Protein AF-A0A8T0LI21-F1 (afdb_monomer_lite)

Organism: Phaseolus angularis (NCBI:txid3914)

Secondary structure (DSSP, 8-state):
-GGGT-PPPSS-HHHHHHHHS------HHHHHHHHHTSS---PPEEEEETTEEEETTS-EEE-S-----------THHHHTTT-S--------------------TT---GGGSPPP-------------

Radius of gyration: 25.55 Å; chains: 1; bounding box: 54×50×74 Å

Sequence (130 aa):
MDKLGLKRPSTGPLELKNTKGKTPVLDLGALTKIRSGDIKVVPGVKRFNSGEVELVNGEKLYVDAVVLATGYYSNVPYCHNLGCPGSVVSQTLDTVERKSSRVMKSSQLPSEFLGKKDDEEENDPLLEER

InterPro domains:
  IPR036188 FAD/NAD(P)-binding domain superfamily [G3DSA:3.50.50.60] (4-113)
  IPR036188 FAD/NAD(P)-binding domain superfamily [SSF51905] (23-87)
  IPR050982 Auxin biosynthesis and cation transport [PTHR43539] (2-89)

Structure (mmCIF, N/CA/C/O backbone):
data_AF-A0A8T0LI21-F1
#
_entry.id   AF-A0A8T0LI21-F1
#
loop_
_atom_site.group_PDB
_atom_site.id
_atom_site.type_symbol
_atom_site.label_atom_id
_atom_site.label_alt_id
_atom_site.label_comp_id
_atom_site.label_asym_id
_atom_site.label_entity_id
_atom_site.label_seq_id
_atom_site.pdbx_PDB_ins_code
_atom_site.Cartn_x
_atom_site.Cartn_y
_atom_site.Cartn_z
_atom_site.occupancy
_atom_site.B_iso_or_equiv
_atom_site.auth_seq_id
_atom_site.auth_comp_id
_atom_site.auth_asym_id
_atom_site.auth_atom_id
_atom_site.pdbx_PDB_model_num
ATOM 1 N N . MET A 1 1 ? -5.671 8.681 -10.851 1.00 61.25 1 MET A N 1
ATOM 2 C CA . MET A 1 1 ? -4.986 7.654 -10.038 1.00 61.25 1 MET A CA 1
ATOM 3 C C . MET A 1 1 ? -4.730 8.152 -8.626 1.00 61.25 1 MET A C 1
ATOM 5 O O . MET A 1 1 ? -5.031 7.411 -7.705 1.00 61.25 1 MET A O 1
ATOM 9 N N . ASP A 1 2 ? -4.326 9.413 -8.437 1.00 69.44 2 ASP A N 1
ATOM 10 C CA . ASP A 1 2 ? -4.041 9.962 -7.097 1.00 69.44 2 ASP A CA 1
ATOM 11 C C . ASP A 1 2 ? -5.246 9.946 -6.144 1.00 69.44 2 ASP A C 1
ATOM 13 O O . ASP A 1 2 ? -5.085 9.723 -4.951 1.00 69.44 2 ASP A O 1
ATOM 17 N N . LYS A 1 3 ? -6.472 10.056 -6.680 1.00 80.25 3 LYS A N 1
ATOM 18 C CA . LYS A 1 3 ? -7.722 9.898 -5.911 1.00 80.25 3 LYS A CA 1
ATOM 19 C C . LYS A 1 3 ? -7.872 8.523 -5.234 1.00 80.25 3 LYS A C 1
ATOM 21 O O . LYS A 1 3 ? -8.650 8.405 -4.303 1.00 80.25 3 LYS A O 1
ATOM 26 N N . LEU A 1 4 ? -7.154 7.499 -5.708 1.00 85.25 4 LEU A N 1
ATOM 27 C CA . LEU A 1 4 ? -7.159 6.140 -5.150 1.00 85.25 4 LEU A CA 1
ATOM 28 C C . LEU A 1 4 ? -5.968 5.890 -4.205 1.00 85.25 4 LEU A C 1
ATOM 30 O O . LEU A 1 4 ? -5.713 4.749 -3.840 1.00 85.25 4 LEU A O 1
ATOM 34 N N . GLY A 1 5 ? -5.168 6.916 -3.883 1.00 85.12 5 GLY A N 1
ATOM 35 C CA . GLY A 1 5 ? -3.936 6.768 -3.097 1.00 85.12 5 GLY A CA 1
ATOM 36 C C . GLY A 1 5 ? -2.761 6.134 -3.858 1.00 85.12 5 GLY A C 1
ATOM 37 O O . GLY A 1 5 ? -1.673 5.990 -3.306 1.00 85.12 5 GLY A O 1
ATOM 38 N N . LEU A 1 6 ? -2.941 5.780 -5.136 1.00 88.56 6 LEU A N 1
ATOM 39 C CA . LEU A 1 6 ? -1.893 5.209 -5.984 1.00 88.56 6 LEU A CA 1
ATOM 40 C C . LEU A 1 6 ? -1.117 6.319 -6.698 1.00 88.56 6 LEU A C 1
ATOM 42 O O . LEU A 1 6 ? -1.589 6.888 -7.687 1.00 88.56 6 LEU A O 1
ATOM 46 N N . LYS A 1 7 ? 0.098 6.595 -6.215 1.00 87.00 7 LYS A N 1
ATOM 47 C CA . LYS A 1 7 ? 0.998 7.578 -6.825 1.00 87.00 7 LYS A CA 1
ATOM 48 C C . LYS A 1 7 ? 1.659 6.999 -8.072 1.00 87.00 7 LYS A C 1
ATOM 50 O O . LYS A 1 7 ? 2.334 5.970 -8.016 1.00 87.00 7 LYS A O 1
ATOM 55 N N . ARG A 1 8 ? 1.513 7.693 -9.201 1.00 87.50 8 ARG A N 1
ATOM 56 C CA . ARG A 1 8 ? 2.232 7.336 -10.427 1.00 87.50 8 ARG A CA 1
ATOM 57 C C . ARG A 1 8 ? 3.737 7.608 -10.241 1.00 87.50 8 ARG A C 1
ATOM 59 O O . ARG A 1 8 ? 4.091 8.694 -9.780 1.00 87.50 8 ARG A O 1
ATOM 66 N N . PRO A 1 9 ? 4.628 6.668 -10.601 1.00 88.19 9 PRO A N 1
ATOM 67 C CA . PRO A 1 9 ? 6.059 6.948 -10.663 1.00 88.19 9 PRO A CA 1
ATOM 68 C C . PRO A 1 9 ? 6.349 8.108 -11.626 1.00 88.19 9 PRO A C 1
ATOM 70 O O . PRO A 1 9 ? 5.707 8.216 -12.669 1.00 88.19 9 PRO A O 1
ATOM 73 N N . SER A 1 10 ? 7.327 8.955 -11.295 1.00 90.00 10 SER A N 1
ATOM 74 C CA . SER A 1 10 ? 7.803 10.025 -12.191 1.00 90.00 10 SER A CA 1
ATOM 75 C C . SER A 1 10 ? 8.454 9.469 -13.459 1.00 90.00 10 SER A C 1
ATOM 77 O O . SER A 1 10 ? 8.418 10.091 -14.512 1.00 90.00 10 SER A O 1
ATOM 79 N N . THR A 1 11 ? 9.039 8.282 -13.335 1.00 89.25 11 THR A N 1
ATOM 80 C CA . THR A 1 11 ? 9.778 7.571 -14.372 1.00 89.25 11 THR A CA 1
ATOM 81 C C . THR A 1 11 ? 8.863 6.625 -15.154 1.00 89.25 11 THR A C 1
ATOM 83 O O . THR A 1 11 ? 7.994 5.968 -14.574 1.00 89.25 11 THR A O 1
ATOM 86 N N . GLY A 1 12 ? 9.064 6.528 -16.470 1.00 89.75 12 GLY A N 1
ATOM 87 C CA . GLY A 1 12 ? 8.250 5.678 -17.342 1.00 89.75 12 GLY A CA 1
ATOM 88 C C . GLY A 1 12 ? 8.477 4.167 -17.135 1.00 89.75 12 GLY A C 1
ATOM 89 O O . GLY A 1 12 ? 9.515 3.766 -16.612 1.00 89.75 12 GLY A O 1
ATOM 90 N N . PRO A 1 13 ? 7.545 3.300 -17.585 1.00 88.56 13 PRO A N 1
ATOM 91 C CA . PRO A 1 13 ? 7.653 1.842 -17.443 1.00 88.56 13 PRO A CA 1
ATOM 92 C C . PRO A 1 13 ? 8.943 1.232 -18.006 1.00 88.56 13 PRO A C 1
ATOM 94 O O . PRO A 1 13 ? 9.558 0.386 -17.361 1.00 88.56 13 PRO A O 1
ATOM 97 N N . LEU A 1 14 ? 9.360 1.673 -19.198 1.00 90.44 14 LEU A N 1
ATOM 98 C CA . LEU A 1 14 ? 10.558 1.161 -19.866 1.00 90.44 14 LEU A CA 1
ATOM 99 C C . LEU A 1 14 ? 11.829 1.533 -19.097 1.00 90.44 14 LEU A C 1
ATOM 101 O O . LEU A 1 14 ? 12.684 0.690 -18.845 1.00 90.44 14 LEU A O 1
ATOM 105 N N . GLU A 1 15 ? 11.923 2.788 -18.671 1.00 90.62 15 GLU A N 1
ATOM 106 C CA . GLU A 1 15 ? 13.053 3.272 -17.887 1.00 90.62 15 GLU A CA 1
ATOM 107 C C . GLU A 1 15 ? 13.092 2.614 -16.498 1.00 90.62 15 GLU A C 1
ATOM 109 O O . GLU A 1 15 ? 14.163 2.237 -16.027 1.00 90.62 15 GLU A O 1
ATOM 114 N N . LEU A 1 16 ? 11.940 2.368 -15.865 1.00 87.62 16 LEU A N 1
ATOM 115 C CA . LEU A 1 16 ? 11.854 1.661 -14.583 1.00 87.62 16 LEU A CA 1
ATOM 116 C C . LEU A 1 16 ? 12.343 0.207 -14.681 1.00 87.62 16 LEU A C 1
ATOM 118 O O . LEU A 1 16 ? 13.046 -0.269 -13.784 1.00 87.62 16 LEU A O 1
ATOM 122 N N . LYS A 1 17 ? 12.020 -0.478 -15.784 1.00 84.94 17 LYS A N 1
ATOM 123 C CA . LYS A 1 17 ? 12.553 -1.810 -16.087 1.00 84.94 17 LYS A CA 1
ATOM 124 C C . LYS A 1 17 ? 14.070 -1.758 -16.255 1.00 84.94 17 LYS A C 1
ATOM 126 O O . LYS A 1 17 ? 14.765 -2.544 -15.622 1.00 84.94 17 LYS A O 1
ATOM 131 N N . ASN A 1 18 ? 14.576 -0.830 -17.063 1.00 86.75 18 ASN A N 1
ATOM 132 C CA . ASN A 1 18 ? 16.005 -0.754 -17.374 1.00 86.75 18 ASN A CA 1
ATOM 133 C C . ASN A 1 18 ? 16.854 -0.358 -16.155 1.00 86.75 18 ASN A C 1
ATOM 135 O O . ASN A 1 18 ? 17.945 -0.882 -15.976 1.00 86.75 18 ASN A O 1
ATOM 139 N N . THR A 1 19 ? 16.352 0.542 -15.305 1.00 88.00 19 THR A N 1
ATOM 140 C CA . THR A 1 19 ? 17.107 1.077 -14.158 1.00 88.00 19 THR A CA 1
ATOM 141 C C . THR A 1 19 ? 16.961 0.246 -12.888 1.00 88.00 19 THR A C 1
ATOM 143 O O . THR A 1 19 ? 17.919 0.115 -12.133 1.00 88.00 19 THR A O 1
ATOM 146 N N . LYS A 1 20 ? 15.770 -0.306 -12.615 1.00 83.62 20 LYS A N 1
ATOM 147 C CA . LYS A 1 20 ? 15.485 -1.032 -11.362 1.00 83.62 20 LYS A CA 1
ATOM 148 C C . LYS A 1 20 ? 15.257 -2.528 -11.558 1.00 83.62 20 LYS A C 1
ATOM 150 O O . LYS A 1 20 ? 15.000 -3.215 -10.574 1.00 83.62 20 LYS A O 1
ATOM 155 N N . GLY A 1 21 ? 15.262 -3.023 -12.798 1.00 83.44 21 GLY A N 1
ATOM 156 C CA . GLY A 1 21 ? 14.904 -4.409 -13.115 1.00 83.44 21 GLY A CA 1
ATOM 157 C C . GLY A 1 21 ? 13.436 -4.740 -12.827 1.00 83.44 21 GLY A C 1
ATOM 158 O O . GLY A 1 21 ? 13.069 -5.909 -12.763 1.00 83.44 21 GLY A O 1
ATOM 159 N N . LYS A 1 22 ? 12.587 -3.725 -12.607 1.00 81.75 22 LYS A N 1
ATOM 160 C CA . LYS A 1 22 ? 11.190 -3.908 -12.199 1.00 81.75 22 LYS A CA 1
ATOM 161 C C . LYS A 1 22 ? 10.267 -3.669 -13.381 1.00 81.75 22 LYS A C 1
ATOM 163 O O . LYS A 1 22 ? 10.088 -2.531 -13.812 1.00 81.75 22 LYS A O 1
ATOM 168 N N . THR A 1 23 ? 9.647 -4.736 -13.866 1.00 83.31 23 THR A N 1
ATOM 169 C CA . THR A 1 23 ? 8.556 -4.638 -14.837 1.00 83.31 23 THR A CA 1
ATOM 170 C C . THR A 1 23 ? 7.273 -4.267 -14.094 1.00 83.31 23 THR A C 1
ATOM 172 O O . THR A 1 23 ? 6.850 -5.024 -13.219 1.00 83.31 23 THR A O 1
ATOM 175 N N . PRO A 1 24 ? 6.647 -3.114 -14.384 1.00 82.75 24 PRO A N 1
ATOM 176 C CA . PRO A 1 24 ? 5.375 -2.775 -13.765 1.00 82.75 24 PRO A CA 1
ATOM 177 C C . PRO A 1 24 ? 4.284 -3.735 -14.255 1.00 82.75 24 PRO A C 1
ATOM 179 O O . PRO A 1 24 ? 4.134 -3.945 -15.457 1.00 82.75 24 PRO A O 1
ATOM 182 N N . VAL A 1 25 ? 3.518 -4.292 -13.318 1.00 86.75 25 VAL A N 1
ATOM 183 C CA . VAL A 1 25 ? 2.362 -5.157 -13.593 1.00 86.75 25 VAL A CA 1
ATOM 184 C C . VAL A 1 25 ? 1.084 -4.376 -13.302 1.00 86.75 25 VAL A C 1
ATOM 186 O O . VAL A 1 25 ? 1.009 -3.663 -12.300 1.00 86.75 25 VAL A O 1
ATOM 189 N N . LEU A 1 26 ? 0.084 -4.504 -14.179 1.00 84.38 26 LEU A N 1
ATOM 190 C CA . LEU A 1 26 ? -1.254 -3.958 -13.967 1.00 84.38 26 LEU A CA 1
ATOM 191 C C . LEU A 1 26 ? -2.226 -5.097 -13.656 1.00 84.38 26 LEU A C 1
ATOM 193 O O . LEU A 1 26 ? -2.593 -5.859 -14.544 1.00 84.38 26 LEU A O 1
ATOM 197 N N . ASP A 1 27 ? -2.658 -5.176 -12.402 1.00 88.94 27 ASP A N 1
ATOM 198 C CA . ASP A 1 27 ? -3.718 -6.084 -11.972 1.00 88.94 27 ASP A CA 1
ATOM 199 C C . ASP A 1 27 ? -5.059 -5.334 -11.936 1.00 88.94 27 ASP A C 1
ATOM 201 O O . ASP A 1 27 ? -5.303 -4.475 -11.081 1.00 88.94 27 ASP A O 1
ATOM 205 N N . LEU A 1 28 ? -5.934 -5.646 -12.895 1.00 91.81 28 LEU A N 1
ATOM 206 C CA . LEU A 1 28 ? -7.271 -5.056 -12.985 1.00 91.81 28 LEU A CA 1
ATOM 207 C C . LEU A 1 28 ? -8.209 -5.548 -11.870 1.00 91.81 28 LEU A C 1
ATOM 209 O O . LEU A 1 28 ? -9.093 -4.796 -11.449 1.00 91.81 28 LEU A O 1
ATOM 213 N N . GLY A 1 29 ? -8.015 -6.767 -11.363 1.00 94.44 29 GLY A N 1
ATOM 214 C CA . GLY A 1 29 ? -8.797 -7.320 -10.257 1.00 94.44 29 GLY A CA 1
ATOM 215 C C . GLY A 1 29 ? -8.503 -6.587 -8.950 1.00 94.44 29 GLY A C 1
ATOM 216 O O . GLY A 1 29 ? -9.427 -6.141 -8.264 1.00 94.44 29 GLY A O 1
ATOM 217 N N . ALA A 1 30 ? -7.223 -6.361 -8.649 1.00 93.31 30 ALA A N 1
ATOM 218 C CA . ALA A 1 30 ? -6.813 -5.544 -7.508 1.00 93.31 30 ALA A CA 1
ATOM 219 C C . ALA A 1 30 ? -7.310 -4.096 -7.639 1.00 93.31 30 ALA A C 1
ATOM 221 O O . ALA A 1 30 ? -7.864 -3.541 -6.689 1.00 93.31 30 ALA A O 1
ATOM 222 N N . LEU A 1 31 ? -7.185 -3.493 -8.829 1.00 92.31 31 LEU A N 1
ATOM 223 C CA . LEU A 1 31 ? -7.679 -2.136 -9.076 1.00 92.31 31 LEU A CA 1
ATOM 224 C C . LEU A 1 31 ? -9.194 -2.021 -8.853 1.00 92.31 31 LEU A C 1
ATOM 226 O O . LEU A 1 31 ? -9.657 -1.011 -8.324 1.00 92.31 31 LEU A O 1
ATOM 230 N N . THR A 1 32 ? -9.957 -3.045 -9.236 1.00 94.88 32 THR A N 1
ATOM 231 C CA . THR A 1 32 ? -11.408 -3.089 -9.018 1.00 94.88 32 THR A CA 1
ATOM 232 C C . THR A 1 32 ? -11.738 -3.084 -7.526 1.00 94.88 32 THR A C 1
ATOM 234 O O . THR A 1 32 ? -12.539 -2.257 -7.098 1.00 94.88 32 THR A O 1
ATOM 237 N N . LYS A 1 33 ? -11.044 -3.900 -6.721 1.00 96.19 33 LYS A N 1
ATOM 238 C CA . LYS A 1 33 ? -11.213 -3.946 -5.256 1.00 96.19 33 LYS A CA 1
ATOM 239 C C . LYS A 1 33 ? -10.765 -2.667 -4.538 1.00 96.19 33 LYS A C 1
ATOM 241 O O . LYS A 1 33 ? -11.338 -2.278 -3.526 1.00 96.19 33 LYS A O 1
ATOM 246 N N 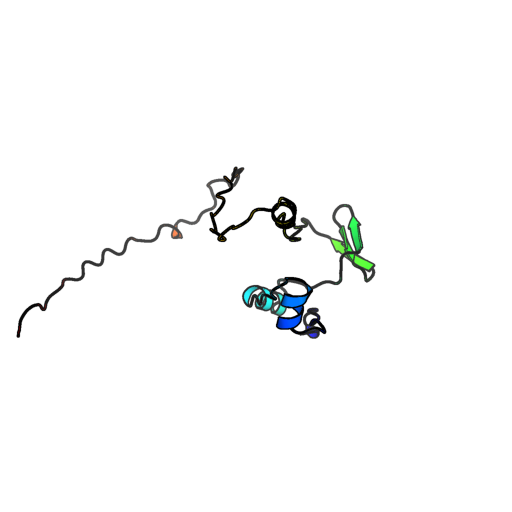. ILE A 1 34 ? -9.751 -1.979 -5.065 1.00 95.19 34 ILE A N 1
ATOM 247 C CA . ILE A 1 34 ? -9.358 -0.653 -4.561 1.00 95.19 34 ILE A CA 1
ATOM 248 C C . ILE A 1 34 ? -10.463 0.373 -4.842 1.00 95.19 34 ILE A C 1
ATOM 250 O O . ILE A 1 34 ? -10.758 1.216 -4.000 1.00 95.19 34 ILE A O 1
ATOM 254 N N . ARG A 1 35 ? -11.087 0.312 -6.025 1.00 93.06 35 ARG A N 1
ATOM 255 C CA . ARG A 1 35 ? -12.170 1.231 -6.406 1.00 93.06 35 ARG A CA 1
ATOM 256 C C . ARG A 1 35 ? -13.467 0.978 -5.640 1.00 93.06 35 ARG A C 1
ATOM 258 O O . ARG A 1 35 ? -14.156 1.950 -5.351 1.00 93.06 35 ARG A O 1
ATOM 265 N N . SER A 1 36 ? -13.797 -0.277 -5.329 1.00 96.31 36 SER A N 1
ATOM 266 C CA . SER A 1 36 ? -14.968 -0.622 -4.507 1.00 96.31 36 SER A CA 1
ATOM 267 C C . SER A 1 36 ? -14.783 -0.273 -3.028 1.00 96.31 36 SER A C 1
ATOM 269 O O . SER A 1 36 ? -15.771 -0.111 -2.321 1.00 96.31 36 SER A O 1
ATOM 271 N N . GLY A 1 37 ? -13.537 -0.124 -2.569 1.00 94.38 37 GLY A N 1
ATOM 272 C CA . GLY A 1 37 ? -13.203 0.134 -1.168 1.00 94.38 37 GLY A CA 1
ATOM 273 C C . GLY A 1 37 ? -12.890 -1.128 -0.359 1.00 94.38 37 GLY A C 1
ATOM 274 O O . GLY A 1 37 ? -12.482 -1.005 0.793 1.00 94.38 37 GLY A O 1
ATOM 275 N N . ASP A 1 38 ? -12.987 -2.317 -0.964 1.00 96.38 38 ASP A N 1
ATOM 276 C CA . ASP A 1 38 ? -12.608 -3.589 -0.327 1.00 96.38 38 ASP A CA 1
ATOM 277 C C . ASP A 1 38 ? -11.111 -3.631 0.028 1.00 96.38 38 ASP A C 1
ATOM 279 O O . ASP A 1 38 ? -10.698 -4.312 0.965 1.00 96.38 38 ASP A O 1
ATOM 283 N N . ILE A 1 39 ? -10.281 -2.895 -0.723 1.00 95.88 39 ILE A N 1
ATOM 284 C CA . ILE A 1 39 ? -8.867 -2.659 -0.410 1.00 95.88 39 ILE A CA 1
ATOM 285 C C . ILE A 1 39 ? -8.657 -1.167 -0.146 1.00 95.88 39 ILE A C 1
ATOM 287 O O . ILE A 1 39 ? -8.654 -0.351 -1.070 1.00 95.88 39 ILE A O 1
ATOM 291 N N . LYS A 1 40 ? -8.402 -0.809 1.118 1.00 94.75 40 LYS A N 1
ATOM 292 C CA . LYS A 1 40 ? -8.019 0.554 1.509 1.00 94.75 40 LYS A CA 1
ATOM 293 C C . LYS A 1 40 ? -6.523 0.769 1.273 1.00 94.75 40 LYS A C 1
ATOM 295 O O . LYS A 1 40 ? -5.686 0.143 1.920 1.00 94.75 40 LYS A O 1
ATOM 300 N N . VAL A 1 41 ? -6.179 1.693 0.376 1.00 95.00 41 VAL A N 1
ATOM 301 C CA . VAL A 1 41 ? -4.795 2.164 0.214 1.00 95.00 41 VAL A CA 1
ATOM 302 C C . VAL A 1 41 ? -4.469 3.124 1.353 1.00 95.00 41 VAL A C 1
ATOM 304 O O . VAL A 1 41 ? -5.194 4.092 1.582 1.00 95.00 41 VAL A O 1
ATOM 307 N N . VAL A 1 42 ? -3.378 2.858 2.067 1.00 95.06 42 VAL A N 1
ATOM 308 C CA . VAL A 1 42 ? -2.936 3.650 3.221 1.00 95.06 42 VAL A CA 1
ATOM 309 C C . VAL A 1 42 ? -1.520 4.191 3.004 1.00 95.06 42 VAL A C 1
ATOM 311 O O . VAL A 1 42 ? -0.767 3.630 2.200 1.00 95.06 42 VAL A O 1
ATOM 314 N N . PRO A 1 43 ? -1.133 5.280 3.692 1.00 94.69 43 PRO A N 1
ATOM 315 C CA . PRO A 1 43 ? 0.256 5.723 3.742 1.00 94.69 43 PRO A CA 1
ATOM 316 C C . PRO A 1 43 ? 1.215 4.630 4.229 1.00 94.69 43 PRO A C 1
ATOM 318 O O . PRO A 1 43 ? 0.807 3.610 4.778 1.00 94.69 43 PRO A O 1
ATOM 321 N N . GLY A 1 44 ? 2.516 4.866 4.052 1.00 94.62 44 GLY A N 1
ATOM 322 C CA . GLY A 1 44 ? 3.548 3.934 4.504 1.00 94.62 44 GLY A CA 1
ATOM 323 C C . GLY A 1 44 ? 3.425 3.577 5.989 1.00 94.62 44 GLY A C 1
ATOM 324 O O . GLY A 1 44 ? 2.983 4.385 6.808 1.00 94.62 44 GLY A O 1
ATOM 325 N N . VAL A 1 45 ? 3.853 2.364 6.330 1.00 96.81 45 VAL A N 1
ATOM 326 C CA . VAL A 1 45 ? 3.934 1.902 7.719 1.00 96.81 45 VAL A CA 1
ATOM 327 C C . VAL A 1 45 ? 5.161 2.517 8.387 1.00 96.81 45 VAL A C 1
ATOM 329 O O . VAL A 1 45 ? 6.260 2.463 7.836 1.00 96.81 45 VAL A O 1
ATOM 332 N N . LYS A 1 46 ? 4.976 3.090 9.579 1.00 97.75 46 LYS A N 1
ATOM 333 C CA . LYS A 1 46 ? 6.048 3.646 10.414 1.00 97.75 46 LYS A CA 1
ATOM 334 C C . LYS A 1 46 ? 6.577 2.618 11.412 1.00 97.75 46 LYS A C 1
ATOM 336 O O . LYS A 1 46 ? 7.790 2.479 11.544 1.00 97.75 46 LYS A O 1
ATOM 341 N N . ARG A 1 47 ? 5.689 1.904 12.111 1.00 97.44 47 ARG A N 1
ATOM 342 C CA . ARG A 1 47 ? 6.051 0.778 12.988 1.00 97.44 47 ARG A CA 1
ATOM 343 C C . ARG A 1 47 ? 4.883 -0.184 13.186 1.00 97.44 47 ARG A C 1
ATOM 345 O O . ARG A 1 47 ? 3.723 0.197 13.038 1.00 97.44 47 ARG A O 1
ATOM 352 N N . PHE A 1 48 ? 5.217 -1.401 13.596 1.00 97.19 48 PHE A N 1
ATOM 353 C CA . PHE A 1 48 ? 4.269 -2.374 14.126 1.00 97.19 48 PHE A CA 1
ATOM 354 C C . PHE A 1 48 ? 4.307 -2.343 15.654 1.00 97.19 48 PHE A C 1
ATOM 356 O O . PHE A 1 48 ? 5.386 -2.303 16.247 1.00 97.19 48 PHE A O 1
ATOM 363 N N . ASN A 1 49 ? 3.134 -2.379 16.270 1.00 94.06 49 ASN A N 1
ATOM 364 C CA . ASN A 1 49 ? 2.920 -2.513 17.705 1.00 94.06 49 ASN A CA 1
ATOM 365 C C . ASN A 1 49 ? 2.103 -3.795 17.963 1.00 94.06 49 ASN A C 1
ATOM 367 O O . ASN A 1 49 ? 1.688 -4.487 17.032 1.00 94.06 49 ASN A O 1
ATOM 371 N N . SER A 1 50 ? 1.850 -4.126 19.229 1.00 92.88 50 SER A N 1
ATOM 372 C CA . SER A 1 50 ? 1.020 -5.286 19.577 1.00 92.88 50 SER A CA 1
ATOM 373 C C . SER A 1 50 ? -0.434 -5.071 19.128 1.00 92.88 50 SER A C 1
ATOM 375 O O . SER A 1 50 ? -1.159 -4.306 19.760 1.00 92.88 50 SER A O 1
ATOM 377 N N . GLY A 1 51 ? -0.842 -5.720 18.030 1.00 93.62 51 GLY A N 1
ATOM 378 C CA . GLY A 1 51 ? -2.196 -5.633 17.453 1.00 93.62 51 GLY A CA 1
ATOM 379 C C . GLY A 1 51 ? -2.509 -4.338 16.689 1.00 93.62 51 GLY A C 1
ATOM 380 O O . GLY A 1 51 ? -3.652 -4.123 16.292 1.00 93.62 51 GLY A O 1
ATOM 381 N N . GLU A 1 52 ? -1.518 -3.468 16.481 1.00 96.94 52 GLU A N 1
ATOM 382 C CA . GLU A 1 52 ? -1.698 -2.144 15.874 1.00 96.94 52 GLU A CA 1
ATOM 383 C C . GLU A 1 52 ? -0.562 -1.831 14.886 1.00 96.94 52 GLU A C 1
ATOM 385 O O . GLU A 1 52 ? 0.595 -2.201 15.094 1.00 96.94 52 GLU A O 1
ATOM 390 N N . VAL A 1 53 ? -0.879 -1.094 13.825 1.00 97.88 53 VAL A N 1
ATOM 391 C CA . VAL A 1 53 ? 0.072 -0.526 12.866 1.00 97.88 53 VAL A CA 1
ATOM 392 C C . VAL A 1 53 ? 0.003 1.000 12.936 1.00 97.88 53 VAL A C 1
ATOM 394 O O . VAL A 1 53 ? -1.056 1.582 12.709 1.00 97.88 53 VAL A O 1
ATOM 397 N N . GLU A 1 54 ? 1.130 1.658 13.221 1.00 98.00 54 GLU A N 1
ATOM 398 C CA . GLU A 1 54 ? 1.254 3.121 13.140 1.00 98.00 54 GLU A CA 1
ATOM 399 C C . GLU A 1 54 ? 1.706 3.502 11.725 1.00 98.00 54 GLU A C 1
ATOM 401 O O . GLU A 1 54 ? 2.725 3.007 11.228 1.00 98.00 54 GLU A O 1
ATOM 406 N N . LEU A 1 55 ? 0.970 4.397 11.077 1.00 97.81 55 LEU A N 1
ATOM 407 C CA . LEU A 1 55 ? 1.277 4.916 9.749 1.00 97.81 55 LEU A CA 1
ATOM 408 C C . LEU A 1 55 ? 2.157 6.173 9.822 1.00 97.81 55 LEU A C 1
ATOM 410 O O . LEU A 1 55 ? 2.254 6.844 10.850 1.00 97.81 55 LEU A O 1
ATOM 414 N N . VAL A 1 56 ? 2.800 6.537 8.709 1.00 97.69 56 VAL A N 1
ATOM 415 C CA . VAL A 1 56 ? 3.694 7.714 8.640 1.00 97.69 56 VAL A CA 1
ATOM 416 C C . VAL A 1 56 ? 2.999 9.052 8.918 1.00 97.69 56 VAL A C 1
ATOM 418 O O . VAL A 1 56 ? 3.669 10.009 9.293 1.00 97.69 56 VAL A O 1
ATOM 421 N N . ASN A 1 57 ? 1.677 9.129 8.763 1.00 96.44 57 ASN A N 1
ATOM 422 C CA . ASN A 1 57 ? 0.866 10.305 9.100 1.00 96.44 57 ASN A CA 1
ATOM 423 C C . ASN A 1 57 ? 0.421 10.336 10.580 1.00 96.44 57 ASN A C 1
ATOM 425 O O . ASN A 1 57 ? -0.278 11.264 10.972 1.00 96.44 57 ASN A O 1
ATOM 429 N N . GLY A 1 58 ? 0.797 9.336 11.385 1.00 97.19 58 GLY A N 1
ATOM 430 C CA . GLY A 1 58 ? 0.401 9.200 12.790 1.00 97.19 58 GLY A CA 1
ATOM 431 C C . GLY A 1 58 ? -0.931 8.476 13.024 1.00 97.19 58 GLY A C 1
ATOM 432 O O . GLY A 1 58 ? -1.280 8.238 14.178 1.00 97.19 58 GLY A O 1
ATOM 433 N N . GLU A 1 59 ? -1.665 8.096 11.971 1.00 97.44 59 GLU A N 1
ATOM 434 C CA . GLU A 1 59 ? -2.868 7.260 12.091 1.00 97.44 59 GLU A CA 1
ATOM 435 C C . GLU A 1 59 ? -2.495 5.859 12.600 1.00 97.44 59 GLU A C 1
ATOM 437 O O . GLU A 1 59 ? -1.448 5.309 12.248 1.00 97.44 59 GLU A O 1
ATOM 442 N N . LYS A 1 60 ? -3.365 5.278 13.429 1.00 97.44 60 LYS A N 1
ATOM 443 C CA . LYS A 1 60 ? -3.201 3.948 14.022 1.00 97.44 60 LYS A CA 1
ATOM 444 C C . LYS A 1 60 ? -4.300 3.024 13.519 1.00 97.44 60 LYS A C 1
ATOM 446 O O . LYS A 1 60 ? -5.476 3.377 13.584 1.00 97.44 60 LYS A O 1
ATOM 451 N N . LEU A 1 61 ? -3.914 1.848 13.033 1.00 97.25 61 LEU A N 1
ATOM 452 C CA . LEU A 1 61 ? -4.827 0.827 12.523 1.00 97.25 61 LEU A CA 1
ATOM 453 C C . LEU A 1 61 ? -4.733 -0.436 13.369 1.00 97.25 61 LEU A C 1
ATOM 455 O O . LEU A 1 61 ? -3.644 -0.980 13.528 1.00 97.25 61 LEU A O 1
ATOM 459 N N . TYR A 1 62 ? -5.866 -0.933 13.852 1.00 97.44 62 TYR A N 1
ATOM 460 C CA . TYR A 1 62 ? -5.946 -2.248 14.484 1.00 97.44 62 TYR A CA 1
ATOM 461 C C . TYR A 1 62 ? -6.138 -3.320 13.417 1.00 97.44 62 TYR A C 1
ATOM 463 O O . TYR A 1 62 ? -6.985 -3.169 12.535 1.00 97.44 62 TYR A O 1
ATOM 471 N N . VAL A 1 63 ? -5.327 -4.375 13.475 1.00 95.88 63 VAL A N 1
ATOM 472 C CA . VAL A 1 63 ? -5.350 -5.470 12.497 1.00 95.88 63 VAL A CA 1
ATOM 473 C C . VAL A 1 63 ? -5.170 -6.811 13.196 1.00 95.88 63 VAL A C 1
ATOM 475 O O . VAL A 1 63 ? -4.351 -6.937 14.105 1.00 95.88 63 VAL A O 1
ATOM 478 N N . ASP A 1 64 ? -5.892 -7.826 12.727 1.00 96.31 64 ASP A N 1
ATOM 479 C CA . ASP A 1 64 ? -5.778 -9.193 13.249 1.00 96.31 64 ASP A CA 1
ATOM 480 C C . ASP A 1 64 ? -4.554 -9.930 12.687 1.00 96.31 64 ASP A C 1
ATOM 482 O O . ASP A 1 64 ? -3.987 -10.811 13.330 1.00 96.31 64 ASP A O 1
ATOM 486 N N . ALA A 1 65 ? -4.139 -9.573 11.468 1.00 95.50 65 ALA A N 1
ATOM 487 C CA . ALA A 1 65 ? -3.034 -10.212 10.767 1.00 95.50 65 ALA A CA 1
ATOM 488 C C . ALA A 1 65 ? -2.281 -9.231 9.860 1.00 95.50 65 ALA A C 1
ATOM 490 O O . ALA A 1 65 ? -2.851 -8.287 9.313 1.00 95.50 65 ALA A O 1
ATOM 491 N N . VAL A 1 66 ? -0.990 -9.508 9.655 1.00 95.50 66 VAL A N 1
ATOM 492 C CA . VAL A 1 66 ? -0.119 -8.788 8.717 1.00 95.50 66 VAL A CA 1
ATOM 493 C C . VAL A 1 66 ? 0.529 -9.793 7.771 1.00 95.50 66 VAL A C 1
ATOM 495 O O . VAL A 1 66 ? 1.151 -10.757 8.212 1.00 95.50 66 VAL A O 1
ATOM 498 N N . VAL A 1 67 ? 0.418 -9.548 6.464 1.00 96.12 67 VAL A N 1
ATOM 499 C CA . VAL A 1 67 ? 1.059 -10.360 5.419 1.00 96.12 67 VAL A CA 1
ATOM 500 C C . VAL A 1 67 ? 2.165 -9.542 4.752 1.00 96.12 67 VAL A C 1
ATOM 502 O O . VAL A 1 67 ? 1.897 -8.531 4.105 1.00 96.12 67 VAL A O 1
ATOM 505 N N . LEU A 1 68 ? 3.419 -9.982 4.887 1.00 95.81 68 LEU A N 1
ATOM 506 C CA . LEU A 1 68 ? 4.579 -9.326 4.275 1.00 95.81 68 LEU A CA 1
ATOM 507 C C . LEU A 1 68 ? 4.822 -9.858 2.856 1.00 95.81 68 LEU A C 1
ATOM 509 O O . LEU A 1 68 ? 5.568 -10.809 2.644 1.00 95.81 68 LEU A O 1
ATOM 513 N N . ALA A 1 69 ? 4.208 -9.218 1.864 1.00 93.50 69 ALA A N 1
ATOM 514 C CA . ALA A 1 69 ? 4.381 -9.544 0.446 1.00 93.50 69 ALA A CA 1
ATOM 515 C C . ALA A 1 69 ? 5.616 -8.850 -0.179 1.00 93.50 69 ALA A C 1
ATOM 517 O O . ALA A 1 69 ? 5.529 -8.241 -1.243 1.00 93.50 69 ALA A O 1
ATOM 518 N N . THR A 1 70 ? 6.775 -8.895 0.490 1.00 91.50 70 THR A N 1
ATOM 519 C CA . THR A 1 70 ? 7.988 -8.143 0.094 1.00 91.50 70 THR A CA 1
ATOM 520 C C . THR A 1 70 ? 8.796 -8.784 -1.040 1.00 91.50 70 THR A C 1
ATOM 522 O O . THR A 1 70 ? 9.786 -8.205 -1.486 1.00 91.50 70 THR A O 1
ATOM 525 N N . GLY A 1 71 ? 8.382 -9.956 -1.529 1.00 88.56 71 GLY A N 1
ATOM 526 C CA . GLY A 1 71 ? 9.0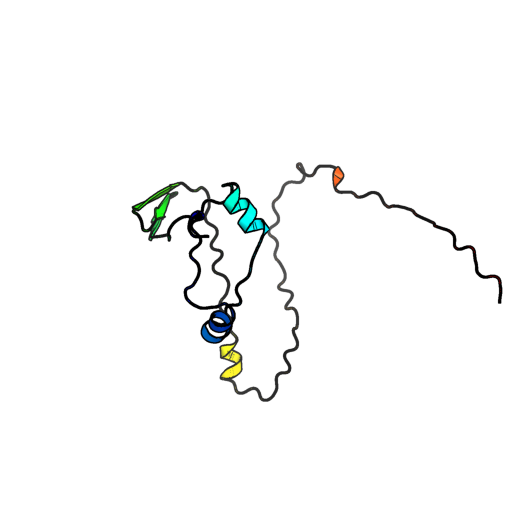87 -10.703 -2.572 1.00 88.56 71 GLY A CA 1
ATOM 527 C C . GLY A 1 71 ? 10.315 -11.460 -2.054 1.00 88.56 71 GLY A C 1
ATOM 528 O O . GLY A 1 71 ? 10.427 -11.733 -0.860 1.00 88.56 71 GLY A O 1
ATOM 529 N N . TYR A 1 72 ? 11.223 -11.814 -2.966 1.00 85.88 72 TYR A N 1
ATOM 530 C CA . TYR A 1 72 ? 12.451 -12.569 -2.698 1.00 85.88 72 TYR A CA 1
ATOM 531 C C . TYR A 1 72 ? 13.689 -11.807 -3.193 1.00 85.88 72 TYR A C 1
ATOM 533 O O . TYR A 1 72 ? 13.596 -10.976 -4.099 1.00 85.88 72 TYR A O 1
ATOM 541 N N . TYR A 1 73 ? 14.858 -12.113 -2.626 1.00 80.44 73 TYR A N 1
ATOM 542 C CA . TYR A 1 73 ? 16.143 -11.657 -3.159 1.00 80.44 73 TYR A CA 1
ATOM 543 C C . TYR A 1 73 ? 16.657 -12.658 -4.193 1.00 80.44 73 TYR A C 1
ATOM 545 O O . TYR A 1 73 ? 16.679 -13.862 -3.951 1.00 80.44 73 TYR A O 1
ATOM 553 N N . SER A 1 74 ? 17.055 -12.170 -5.365 1.00 71.69 74 SER A N 1
ATOM 554 C CA . SER A 1 74 ? 17.578 -13.015 -6.433 1.00 71.69 74 SER A CA 1
ATOM 555 C C . SER A 1 74 ? 19.065 -13.319 -6.200 1.00 71.69 74 SER A C 1
ATOM 557 O O . SER A 1 74 ? 19.880 -12.398 -6.218 1.00 71.69 74 SER A O 1
ATOM 559 N N . ASN A 1 75 ? 19.445 -14.593 -6.061 1.00 65.38 75 ASN A N 1
ATOM 560 C CA . ASN A 1 75 ? 20.846 -15.017 -5.865 1.00 65.38 75 ASN A CA 1
ATOM 561 C C . ASN A 1 75 ? 21.687 -15.054 -7.159 1.00 65.38 75 ASN A C 1
ATOM 563 O O . ASN A 1 75 ? 22.815 -15.541 -7.158 1.00 65.38 75 ASN A O 1
ATOM 567 N N . VAL A 1 76 ? 21.178 -14.501 -8.262 1.00 62.41 76 VAL A N 1
ATOM 568 C CA . VAL A 1 76 ? 21.848 -14.478 -9.576 1.00 62.41 76 VAL A CA 1
ATOM 569 C C . VAL A 1 76 ? 23.277 -13.882 -9.561 1.00 62.41 76 VAL A C 1
ATOM 571 O O . VAL A 1 76 ? 24.091 -14.344 -10.362 1.00 62.41 76 VAL A O 1
ATOM 574 N N . PRO A 1 77 ? 23.679 -12.957 -8.655 1.00 51.62 77 PRO A N 1
ATOM 575 C CA . PRO A 1 77 ? 25.068 -12.488 -8.604 1.00 51.62 77 PRO A 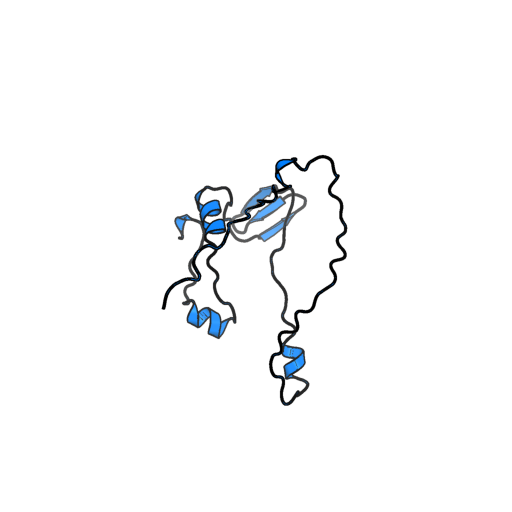CA 1
ATOM 576 C C . PRO A 1 77 ? 26.087 -13.571 -8.215 1.00 51.62 77 PRO A C 1
ATOM 578 O O . PRO A 1 77 ? 27.264 -13.428 -8.541 1.00 51.62 77 PRO A O 1
ATOM 581 N N . TYR A 1 78 ? 25.667 -14.655 -7.547 1.00 45.97 78 TYR A N 1
ATOM 582 C CA . TYR A 1 78 ? 26.577 -15.749 -7.187 1.00 45.97 78 TYR A CA 1
ATOM 583 C C . TYR A 1 78 ? 27.128 -16.459 -8.434 1.00 45.97 78 TYR A C 1
ATOM 585 O O . TYR A 1 78 ? 28.303 -16.810 -8.482 1.00 45.97 78 TYR A O 1
ATOM 593 N N . CYS A 1 79 ? 26.315 -16.580 -9.488 1.00 46.78 79 CYS A N 1
ATOM 594 C CA . CYS A 1 79 ? 26.714 -17.235 -10.734 1.00 46.78 79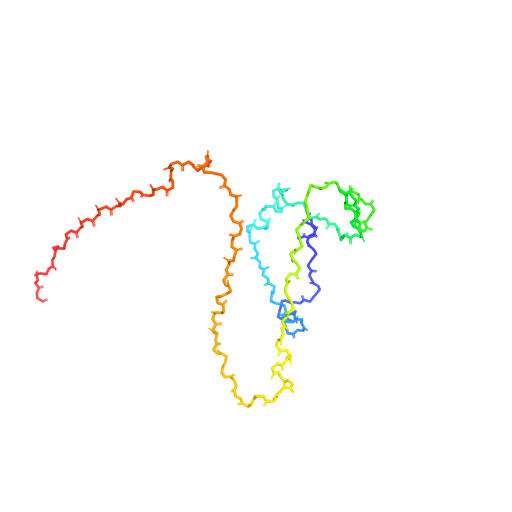 CYS A CA 1
ATOM 595 C C . CYS A 1 79 ? 27.609 -16.356 -11.627 1.00 46.78 79 CYS A C 1
ATOM 597 O O . CYS A 1 79 ? 28.345 -16.886 -12.453 1.00 46.78 79 CYS A O 1
ATOM 599 N N . HIS A 1 80 ? 27.582 -15.026 -11.469 1.00 47.69 80 HIS A N 1
ATOM 600 C CA . HIS A 1 80 ? 28.436 -14.129 -12.258 1.00 47.69 80 HIS A CA 1
ATOM 601 C C . HIS A 1 80 ? 29.888 -14.110 -11.746 1.00 47.69 80 HIS A C 1
ATOM 603 O O . HIS A 1 80 ? 30.826 -14.060 -12.536 1.00 47.69 80 HIS A O 1
ATOM 609 N N . ASN A 1 81 ? 30.092 -14.199 -10.426 1.00 41.94 81 ASN A N 1
ATOM 610 C CA . ASN A 1 81 ? 31.423 -14.090 -9.811 1.00 41.94 81 ASN A CA 1
ATOM 611 C C . ASN A 1 81 ? 32.232 -15.400 -9.799 1.00 41.94 81 ASN A C 1
ATOM 613 O O . ASN A 1 81 ? 33.400 -15.378 -9.422 1.00 41.94 81 ASN A O 1
ATOM 617 N N . LEU A 1 82 ? 31.642 -16.523 -10.222 1.00 49.94 82 LEU A N 1
ATOM 618 C CA . LEU A 1 82 ? 32.335 -17.810 -10.372 1.00 49.94 82 LEU A CA 1
ATOM 619 C C . LEU A 1 82 ? 32.719 -18.141 -11.821 1.00 49.94 82 LEU A C 1
ATOM 621 O O . LEU A 1 82 ? 33.189 -19.243 -12.081 1.00 49.94 82 LEU A O 1
ATOM 625 N N . GLY A 1 83 ? 32.574 -17.191 -12.753 1.00 42.44 83 GLY A N 1
ATOM 626 C CA . GLY A 1 83 ? 33.128 -17.320 -14.100 1.00 42.44 83 GLY A CA 1
ATOM 627 C C . GLY A 1 83 ? 32.672 -18.586 -14.822 1.00 42.44 83 GLY A C 1
ATOM 628 O O . GLY A 1 83 ? 33.506 -19.379 -15.241 1.00 42.44 83 GLY A O 1
ATOM 629 N N . CYS A 1 84 ? 31.363 -18.794 -14.972 1.00 47.09 84 CYS A N 1
ATOM 630 C CA . CYS A 1 84 ? 30.848 -19.874 -15.812 1.00 47.09 84 CYS A CA 1
ATOM 631 C C . CYS A 1 84 ? 30.822 -19.416 -17.284 1.00 47.09 84 CYS A C 1
ATOM 633 O O . CYS A 1 84 ? 29.995 -18.566 -17.631 1.00 47.09 84 CYS A O 1
ATOM 635 N N . PRO A 1 85 ? 31.687 -19.942 -18.174 1.00 44.03 85 PRO A N 1
ATOM 636 C CA . PRO A 1 85 ? 31.571 -19.678 -19.596 1.00 44.03 85 PRO A CA 1
ATOM 637 C C . PRO A 1 85 ? 30.430 -20.540 -20.144 1.00 44.03 85 PRO A C 1
ATOM 639 O O . PRO A 1 85 ? 30.530 -21.760 -20.209 1.00 44.03 85 PRO A O 1
ATOM 642 N N . GLY A 1 86 ? 29.336 -19.887 -20.531 1.00 50.84 86 GLY A N 1
ATOM 643 C CA . GLY A 1 86 ? 28.225 -20.523 -21.233 1.00 50.84 86 GLY A CA 1
ATOM 644 C C . GLY A 1 86 ? 27.204 -21.186 -20.313 1.00 50.84 86 GLY A C 1
ATOM 645 O O . GLY A 1 86 ? 27.243 -22.389 -20.090 1.00 50.84 86 GLY A O 1
ATOM 646 N N . SER A 1 87 ? 26.205 -20.416 -19.887 1.00 38.72 87 SER A N 1
ATOM 647 C CA . SER A 1 87 ? 24.926 -20.988 -19.468 1.00 38.72 87 SER A CA 1
ATOM 648 C C . SER A 1 87 ? 23.835 -20.463 -20.385 1.00 38.72 87 SER A C 1
ATOM 650 O O . SER A 1 87 ? 23.411 -19.311 -20.294 1.00 38.72 87 SER A O 1
ATOM 652 N N . VAL A 1 88 ? 23.382 -21.336 -21.284 1.00 42.25 88 VAL A N 1
ATOM 653 C CA . VAL A 1 88 ? 22.045 -21.254 -21.870 1.00 42.25 88 VAL A CA 1
ATOM 654 C C . VAL A 1 88 ? 21.072 -21.282 -20.692 1.00 42.25 88 VAL A C 1
ATOM 656 O O . VAL A 1 88 ? 21.162 -22.169 -19.843 1.00 42.25 88 VAL A O 1
ATOM 659 N N . VAL A 1 89 ? 20.183 -20.295 -20.594 1.00 43.12 89 VAL A N 1
ATOM 660 C CA . VAL A 1 89 ? 19.162 -20.250 -19.541 1.00 43.12 89 VAL A CA 1
ATOM 661 C C . VAL A 1 89 ? 18.144 -21.353 -19.831 1.00 43.12 89 VAL A C 1
ATOM 663 O O . VAL A 1 89 ? 17.126 -21.116 -20.474 1.00 43.12 89 VAL A O 1
ATOM 666 N N . SER A 1 90 ? 18.430 -22.580 -19.397 1.00 39.59 90 SER A N 1
ATOM 667 C CA . SER A 1 90 ? 17.403 -23.606 -19.269 1.00 39.59 90 SER A CA 1
ATOM 668 C C . SER A 1 90 ? 16.604 -23.259 -18.022 1.00 39.59 90 SER A C 1
ATOM 670 O O . SER A 1 90 ? 17.123 -23.306 -16.908 1.00 39.59 90 SER A O 1
ATOM 672 N N . GLN A 1 91 ? 15.360 -22.829 -18.211 1.00 44.22 91 GLN A N 1
ATOM 673 C CA . GLN A 1 91 ? 14.405 -22.717 -17.118 1.00 44.22 91 GLN A CA 1
ATOM 674 C C . GLN A 1 91 ? 14.051 -24.136 -16.666 1.00 44.22 91 GLN A C 1
ATOM 676 O O . GLN A 1 91 ? 13.048 -24.705 -17.089 1.00 44.22 91 GLN A O 1
ATOM 681 N N . THR A 1 92 ? 14.885 -24.740 -15.824 1.00 36.91 92 THR A N 1
ATOM 682 C CA . THR A 1 92 ? 14.447 -25.873 -15.018 1.00 36.91 92 THR A CA 1
ATOM 683 C C . THR A 1 92 ? 13.558 -25.312 -13.918 1.00 36.91 92 THR A C 1
ATOM 685 O O . THR A 1 92 ? 14.004 -24.562 -13.052 1.00 36.91 92 THR A O 1
ATOM 688 N N . LEU A 1 93 ? 12.265 -25.619 -14.011 1.00 41.44 93 LEU A N 1
ATOM 689 C CA . LEU A 1 93 ? 11.300 -25.426 -12.939 1.00 41.44 93 LEU A CA 1
ATOM 690 C C . LEU A 1 93 ? 11.786 -26.212 -11.718 1.00 41.44 93 LEU A C 1
ATOM 692 O O . LEU A 1 93 ? 11.576 -27.423 -11.639 1.00 41.44 93 LEU A O 1
ATOM 696 N N . ASP A 1 94 ? 12.425 -25.535 -10.767 1.00 32.16 94 ASP A N 1
ATOM 697 C CA . ASP A 1 94 ? 12.675 -26.124 -9.458 1.00 32.16 94 ASP A CA 1
ATOM 698 C C . ASP A 1 94 ? 11.325 -26.332 -8.768 1.00 32.16 94 ASP A C 1
ATOM 700 O O . ASP A 1 94 ? 10.701 -25.421 -8.214 1.00 32.16 94 ASP A O 1
ATOM 704 N N . THR A 1 95 ? 10.849 -27.573 -8.843 1.00 38.50 95 THR A N 1
ATOM 705 C CA . THR A 1 95 ? 9.781 -28.091 -7.997 1.00 38.50 95 THR A CA 1
ATOM 706 C C . THR A 1 95 ? 10.320 -28.123 -6.573 1.00 38.50 95 THR A C 1
ATOM 708 O O . THR A 1 95 ? 10.891 -29.114 -6.129 1.00 38.50 95 THR A O 1
ATOM 711 N N . VAL A 1 96 ? 10.162 -27.020 -5.843 1.00 37.00 96 VAL A N 1
ATOM 712 C CA . VAL A 1 96 ? 10.313 -27.037 -4.390 1.00 37.00 96 VAL A CA 1
ATOM 713 C C . VAL A 1 96 ? 9.083 -27.731 -3.818 1.00 37.00 96 VAL A C 1
ATOM 715 O O . VAL A 1 96 ? 7.960 -27.220 -3.848 1.00 37.00 96 VAL A O 1
ATOM 718 N N . GLU A 1 97 ? 9.330 -28.945 -3.341 1.00 37.50 97 GLU A N 1
ATOM 719 C CA . GLU A 1 97 ? 8.431 -29.804 -2.590 1.00 37.50 97 GLU A CA 1
ATOM 720 C C . GLU A 1 97 ? 7.721 -29.005 -1.485 1.00 37.50 97 GLU A C 1
ATOM 722 O O . GLU A 1 97 ? 8.293 -28.609 -0.467 1.00 37.50 97 GLU A O 1
ATOM 727 N N . ARG A 1 98 ? 6.430 -28.742 -1.700 1.00 39.88 98 ARG A N 1
ATOM 728 C CA . ARG A 1 98 ? 5.549 -28.180 -0.682 1.00 39.88 98 ARG A CA 1
ATOM 729 C C . ARG A 1 98 ? 5.360 -29.223 0.418 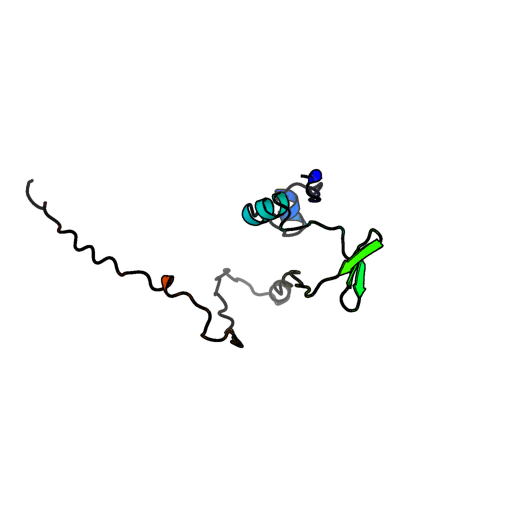1.00 39.88 98 ARG A C 1
ATOM 731 O O . ARG A 1 98 ? 4.493 -30.086 0.297 1.00 39.88 98 ARG A O 1
ATOM 738 N N . LYS A 1 99 ? 6.045 -29.076 1.553 1.00 35.94 99 LYS A N 1
ATOM 739 C CA . LYS A 1 99 ? 5.494 -29.563 2.828 1.00 35.94 99 LYS A CA 1
ATOM 740 C C . LYS A 1 99 ? 4.309 -28.677 3.204 1.00 35.94 99 LYS A C 1
ATOM 742 O O . LYS A 1 99 ? 4.417 -27.712 3.950 1.00 35.94 99 LYS A O 1
ATOM 747 N N . SER A 1 100 ? 3.167 -29.010 2.609 1.00 36.31 100 SER A N 1
ATOM 748 C CA . SER A 1 100 ? 1.850 -28.555 3.026 1.00 36.31 100 SER A CA 1
ATOM 749 C C . SER A 1 100 ? 1.576 -29.116 4.422 1.00 36.31 100 SER A C 1
ATOM 751 O O . SER A 1 100 ? 1.189 -30.274 4.574 1.00 36.31 100 SER A O 1
ATOM 753 N N . SER A 1 101 ? 1.752 -28.294 5.455 1.00 34.06 101 SER A N 1
ATOM 754 C CA . SER A 1 101 ? 1.003 -28.461 6.698 1.00 34.06 101 SER A CA 1
ATOM 755 C C . SER A 1 101 ? -0.449 -28.076 6.417 1.00 34.06 101 SER A C 1
ATOM 757 O O . SER A 1 101 ? -0.909 -26.949 6.574 1.00 34.06 101 SER A O 1
ATOM 759 N N . ARG A 1 102 ? -1.160 -29.078 5.916 1.00 38.44 102 ARG A N 1
ATOM 760 C CA . ARG A 1 102 ? -2.606 -29.175 5.830 1.00 38.44 102 ARG A CA 1
ATOM 761 C C . ARG A 1 102 ? -3.199 -29.092 7.237 1.00 38.44 102 ARG A C 1
ATOM 763 O O . ARG A 1 102 ? -3.038 -30.034 8.002 1.00 38.44 102 ARG A O 1
ATOM 770 N N . VAL A 1 103 ? -3.971 -28.046 7.527 1.00 37.69 103 VAL A N 1
ATOM 771 C CA . VAL A 1 103 ? -5.181 -28.180 8.354 1.00 37.69 103 VAL A CA 1
ATOM 772 C C . VAL A 1 103 ? -6.274 -27.276 7.780 1.00 37.69 103 VAL A C 1
ATOM 774 O O . VAL A 1 103 ? -6.359 -26.098 8.104 1.00 37.69 103 VAL A O 1
ATOM 777 N N . MET A 1 104 ? -7.145 -27.849 6.951 1.00 33.88 104 MET A N 1
ATOM 778 C CA . MET A 1 104 ? -8.542 -27.420 6.858 1.00 33.88 104 MET A CA 1
ATOM 779 C C . MET A 1 104 ? -9.412 -28.664 7.049 1.00 33.88 104 MET A C 1
ATOM 781 O O . MET A 1 104 ? -9.130 -29.719 6.479 1.00 33.88 104 MET A O 1
ATOM 785 N N . LYS A 1 105 ? -10.400 -28.564 7.946 1.00 42.50 105 LYS A N 1
ATOM 786 C CA . LYS A 1 105 ? -11.299 -29.657 8.346 1.00 42.50 105 LYS A CA 1
ATOM 787 C C . LYS A 1 105 ? -12.299 -29.962 7.223 1.00 42.50 105 LYS A C 1
ATOM 789 O O . LYS A 1 105 ? -12.755 -29.054 6.538 1.00 42.50 105 LYS A O 1
ATOM 794 N N . SER A 1 106 ? -12.661 -31.237 7.062 1.00 43.12 106 SER A N 1
ATOM 795 C CA . SER A 1 106 ? -13.418 -31.779 5.918 1.00 43.12 106 SER A CA 1
ATOM 796 C C . SER A 1 106 ? -14.913 -31.429 5.866 1.00 43.12 106 SER A C 1
ATOM 798 O O . SER A 1 106 ? -15.641 -32.025 5.082 1.00 43.12 106 SER A O 1
ATOM 800 N N . SER A 1 107 ? -15.406 -30.512 6.695 1.00 43.53 107 SER A N 1
ATOM 801 C CA . SER A 1 107 ? -16.846 -30.291 6.881 1.00 43.53 107 SER A CA 1
ATOM 802 C C . SER A 1 107 ? -17.406 -29.055 6.166 1.00 43.53 107 SER A C 1
ATOM 804 O O . SER A 1 107 ? -18.523 -28.655 6.472 1.00 43.53 107 SER A O 1
ATOM 806 N N . GLN A 1 108 ? -16.655 -28.409 5.264 1.00 48.56 108 GLN A N 1
ATOM 807 C CA . GLN A 1 108 ? -17.049 -27.115 4.672 1.00 48.56 108 GLN A CA 1
ATOM 808 C C . GLN A 1 108 ? -16.880 -26.998 3.146 1.00 48.56 108 GLN A C 1
ATOM 810 O O . GLN A 1 108 ? -16.864 -25.887 2.627 1.00 48.56 108 GLN A O 1
ATOM 815 N N . LEU A 1 109 ? -16.803 -28.107 2.403 1.00 46.78 109 LEU A N 1
ATOM 816 C CA . LEU A 1 109 ? -16.894 -28.042 0.938 1.00 46.78 109 LEU A CA 1
ATOM 817 C C . LEU A 1 109 ? -18.326 -28.362 0.468 1.00 46.78 109 LEU A C 1
ATOM 819 O O . LEU A 1 109 ? -18.804 -29.462 0.749 1.00 46.78 109 LEU A O 1
ATOM 823 N N . PRO A 1 110 ? -19.015 -27.435 -0.228 1.00 44.97 110 PRO A N 1
ATOM 824 C CA . PRO A 1 110 ? -20.292 -27.722 -0.876 1.00 44.97 110 PRO A CA 1
ATOM 825 C C . PRO A 1 110 ? -20.107 -28.698 -2.050 1.00 44.97 110 PRO A C 1
ATOM 827 O O . PRO A 1 110 ? -19.099 -28.671 -2.756 1.00 44.97 110 PRO A O 1
ATOM 830 N N . SER A 1 111 ? -21.104 -29.561 -2.263 1.00 46.34 111 SER A N 1
ATOM 831 C CA . SER A 1 111 ? -21.114 -30.673 -3.231 1.00 46.34 111 SER A CA 1
ATOM 832 C C . SER A 1 111 ? -21.090 -30.261 -4.709 1.00 46.34 111 SER A C 1
AT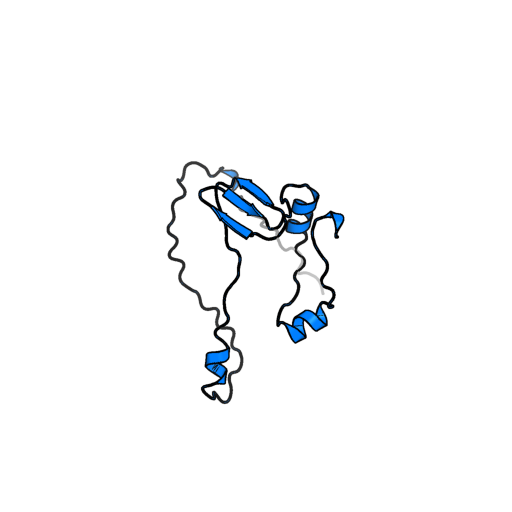OM 834 O O . SER A 1 111 ? -21.109 -31.119 -5.584 1.00 46.34 111 SER A O 1
ATOM 836 N N . GLU A 1 112 ? -21.040 -28.966 -5.006 1.00 47.81 112 GLU A N 1
ATOM 837 C CA . GLU A 1 112 ? -21.111 -28.427 -6.369 1.00 47.81 112 GLU A CA 1
ATOM 838 C C . GLU A 1 112 ? -19.768 -28.493 -7.120 1.00 47.81 112 GLU A C 1
ATOM 840 O O . GLU A 1 112 ? -19.699 -28.163 -8.299 1.00 47.81 112 GLU A O 1
ATOM 845 N N . PHE A 1 113 ? -18.696 -28.953 -6.463 1.00 42.41 113 PHE A N 1
ATOM 846 C CA . PHE A 1 113 ? -17.350 -29.026 -7.045 1.00 42.41 113 PHE A CA 1
ATOM 847 C C . PHE A 1 113 ? -17.016 -30.355 -7.750 1.00 42.41 113 PHE A C 1
ATOM 849 O O . PHE A 1 113 ? -15.932 -30.482 -8.319 1.00 42.41 113 PHE A O 1
ATOM 856 N N . LEU A 1 114 ? -17.915 -31.349 -7.742 1.00 40.94 114 LEU A N 1
ATOM 857 C CA . LEU A 1 114 ? -17.812 -32.488 -8.660 1.00 40.94 114 LEU A CA 1
ATOM 858 C C . LEU A 1 114 ? -18.580 -32.159 -9.942 1.00 40.94 114 LEU A C 1
ATOM 860 O O . LEU A 1 114 ? -19.790 -32.361 -10.030 1.00 40.94 114 LEU A O 1
ATOM 864 N N . GLY A 1 115 ? -17.852 -31.638 -10.931 1.00 37.00 115 GLY A N 1
ATOM 865 C CA . GLY A 1 115 ? -18.349 -31.469 -12.292 1.00 37.00 115 GLY A CA 1
ATOM 866 C C . GLY A 1 115 ? -18.893 -32.787 -12.847 1.00 37.00 115 GLY A C 1
ATOM 867 O O . GLY A 1 115 ? -18.282 -33.848 -12.688 1.00 37.00 115 GLY A O 1
ATOM 868 N N . LYS A 1 116 ? -20.067 -32.705 -13.474 1.00 36.19 116 LYS A N 1
ATOM 869 C CA . LYS A 1 116 ? -20.646 -33.781 -14.278 1.00 36.19 116 LYS A CA 1
ATOM 870 C C . LYS A 1 116 ? -19.709 -34.051 -15.459 1.00 36.19 116 LYS A C 1
ATOM 872 O O . LYS A 1 116 ? -19.165 -33.116 -16.037 1.00 36.19 116 LYS A O 1
ATOM 877 N N . LYS A 1 117 ? -19.482 -35.332 -15.757 1.00 36.41 117 LYS A N 1
ATOM 878 C CA . LYS A 1 117 ? -18.890 -35.762 -17.024 1.00 36.41 117 LYS A CA 1
ATOM 879 C C . LYS A 1 117 ? -19.947 -35.535 -18.094 1.00 36.41 117 LYS A C 1
ATOM 881 O O . LYS A 1 117 ? -21.017 -36.130 -18.000 1.00 36.41 117 LYS A O 1
ATOM 886 N N . ASP A 1 118 ? -19.647 -34.670 -19.048 1.00 36.38 118 ASP A N 1
ATOM 887 C CA . ASP A 1 118 ? -20.413 -34.587 -20.280 1.00 36.38 118 ASP A CA 1
ATOM 888 C C . ASP A 1 118 ? -19.959 -35.760 -21.158 1.00 36.38 118 ASP A C 1
ATOM 890 O O . ASP A 1 118 ? -18.841 -35.779 -21.674 1.00 36.38 118 ASP A O 1
ATOM 894 N N . ASP A 1 119 ? -20.801 -36.791 -21.225 1.00 42.75 119 ASP A N 1
ATOM 895 C CA . ASP A 1 119 ? -20.746 -37.818 -22.258 1.00 42.75 119 ASP A CA 1
ATOM 896 C C . ASP A 1 119 ? -21.395 -37.214 -23.515 1.00 42.75 119 ASP A C 1
ATOM 898 O O . ASP A 1 119 ? -22.605 -37.319 -23.703 1.00 42.75 119 ASP A O 1
ATOM 902 N N . GLU A 1 120 ? -20.609 -36.534 -24.354 1.00 46.72 120 GLU A N 1
ATOM 903 C CA . GLU A 1 120 ? -21.026 -36.202 -25.722 1.00 46.72 120 GLU A CA 1
ATOM 904 C C . GLU A 1 120 ? -20.276 -37.096 -26.713 1.00 46.72 120 GLU A C 1
ATOM 906 O O . GLU A 1 120 ? -19.160 -36.832 -27.158 1.00 46.72 120 GLU A O 1
ATOM 911 N N . GLU A 1 121 ? -20.928 -38.219 -26.998 1.00 49.69 121 GLU A N 1
ATOM 912 C CA . GLU A 1 121 ? -20.761 -39.025 -28.198 1.00 49.69 121 GLU A CA 1
ATOM 913 C C . GLU A 1 121 ? -21.470 -38.290 -29.346 1.00 49.69 121 GLU A C 1
ATOM 915 O O . GLU A 1 121 ? -22.689 -38.381 -29.491 1.00 49.69 121 GLU A O 1
ATOM 920 N N . GLU A 1 122 ? -20.724 -37.532 -30.152 1.00 46.47 122 GLU A N 1
ATOM 921 C CA . GLU A 1 122 ? -21.225 -37.001 -31.421 1.00 46.47 122 GLU A CA 1
ATOM 922 C C . GLU A 1 122 ? -20.593 -37.780 -32.578 1.00 46.47 122 GLU A C 1
ATOM 924 O O . GLU A 1 122 ? -19.380 -37.785 -32.790 1.00 46.47 122 GLU A O 1
ATOM 929 N N . ASN A 1 123 ? -21.468 -38.514 -33.267 1.00 40.62 123 ASN A N 1
ATOM 930 C CA . ASN A 1 123 ? -21.202 -39.305 -34.458 1.00 40.62 123 ASN A CA 1
ATOM 931 C C . ASN A 1 123 ? -20.583 -38.447 -35.570 1.00 40.62 123 ASN A C 1
ATOM 933 O O . ASN A 1 123 ? -21.029 -37.329 -35.815 1.00 40.62 123 ASN A O 1
ATOM 937 N N . ASP A 1 124 ? -19.635 -39.036 -36.297 1.00 44.47 124 ASP A N 1
ATOM 938 C CA . ASP A 1 124 ? -19.129 -38.566 -37.587 1.00 44.47 124 ASP A CA 1
ATOM 939 C C . ASP A 1 124 ? -19.937 -39.225 -38.718 1.00 44.47 124 ASP A C 1
ATOM 941 O O . ASP A 1 124 ? -19.830 -40.439 -38.926 1.00 44.47 124 ASP A O 1
ATOM 945 N N . PRO A 1 125 ? -20.755 -38.457 -39.456 1.00 44.66 125 PRO A N 1
ATOM 946 C CA . PRO A 1 125 ? -21.176 -38.853 -40.778 1.00 44.66 125 PRO A CA 1
ATOM 947 C C . PRO A 1 125 ? -20.802 -37.740 -41.757 1.00 44.66 125 PRO A C 1
ATOM 949 O O . PRO A 1 125 ? -21.482 -36.718 -41.801 1.00 44.66 125 PRO A O 1
ATOM 952 N N . LEU A 1 126 ? -19.738 -37.929 -42.543 1.00 43.38 126 LEU A N 1
ATOM 953 C CA . LEU A 1 126 ? -19.676 -37.639 -43.990 1.00 43.38 126 LEU A CA 1
ATOM 954 C C . LEU A 1 126 ? -18.228 -37.762 -44.503 1.00 43.38 126 LEU A C 1
ATOM 956 O O . LEU A 1 126 ? -17.584 -36.791 -44.896 1.00 43.38 126 LEU A O 1
ATOM 960 N N . LEU A 1 127 ? -17.745 -39.002 -44.581 1.00 47.72 127 LEU A N 1
ATOM 961 C CA . LEU A 1 127 ? -16.850 -39.418 -45.659 1.00 47.72 127 LEU A CA 1
ATOM 962 C C . LEU A 1 127 ? -17.701 -40.083 -46.748 1.00 47.72 127 LEU A C 1
ATOM 964 O O . LEU A 1 127 ? -17.901 -41.288 -46.690 1.00 47.72 127 LEU A O 1
ATOM 968 N N . GLU A 1 128 ? -18.200 -39.313 -47.721 1.00 41.72 128 GLU A N 1
ATOM 969 C CA . GLU A 1 128 ? -18.525 -39.814 -49.070 1.00 41.72 128 GLU A CA 1
ATOM 970 C C . GLU A 1 128 ? -18.888 -38.661 -50.025 1.00 41.72 128 GLU A C 1
ATOM 972 O O . GLU A 1 128 ? -20.004 -38.155 -50.011 1.00 41.72 128 GLU A O 1
ATOM 977 N N . GLU A 1 129 ? -17.913 -38.215 -50.826 1.00 43.16 129 GLU A N 1
ATOM 978 C CA . GLU A 1 129 ? -17.992 -38.038 -52.292 1.00 43.16 129 GLU A CA 1
ATOM 979 C C . GLU A 1 129 ? -16.919 -37.044 -52.798 1.00 43.16 129 GLU A C 1
ATOM 981 O O . GLU A 1 129 ? -17.084 -35.834 -52.698 1.00 43.16 129 GLU A O 1
ATOM 986 N N . ARG A 1 130 ? -15.891 -37.623 -53.445 1.00 41.16 130 ARG A N 1
ATOM 987 C CA . ARG A 1 130 ? -15.082 -37.103 -54.575 1.00 41.16 130 ARG A CA 1
ATOM 988 C C . ARG A 1 130 ? -14.000 -36.048 -54.338 1.00 41.16 130 ARG A C 1
ATOM 990 O O . ARG A 1 130 ? -14.307 -34.894 -53.983 1.00 41.16 130 ARG A O 1
#

pLDDT: mean 70.3, std 24.63, range [32.16, 98.0]

Foldseek 3Di:
DVVLVDDDDPDDQVVCCVPVVDRDDDDPVVVVCSVVVVDRDDADFPDDDDQWTQHPVRDIDGDPDDDPPPDDDDPVVVVVVVDDDDDDPDPPPPPPDDPPPDDDDPPDDDPPPPDDDPPDPDDDDDPDDD